Protein AF-A0A6G0WAZ0-F1 (afdb_monomer)

pLDDT: mean 77.28, std 16.57, range [34.53, 91.5]

Solvent-accessible surface area (backbone atoms only — not comparable to full-atom values): 4722 Å² total; per-residue (Å²): 132,84,90,76,74,87,77,74,64,69,79,69,74,58,43,78,70,45,77,46,65,87,75,88,53,60,69,64,52,51,51,54,44,35,74,73,49,39,69,86,34,49,48,81,45,82,51,101,76,34,38,37,37,36,30,64,40,69,64,45,43,50,52,58,72,65,50,73,69,65,94,69,67,127

Organism: Aphis craccivora (NCBI:txid307492)

Structure (mmCIF, N/CA/C/O backbone):
data_AF-A0A6G0WAZ0-F1
#
_entry.id   AF-A0A6G0WAZ0-F1
#
loop_
_atom_site.group_PDB
_atom_site.id
_atom_site.type_symbol
_atom_site.label_atom_id
_atom_site.label_alt_id
_atom_site.label_comp_id
_atom_site.label_asym_id
_atom_site.label_entity_id
_atom_site.label_seq_id
_atom_site.pdbx_PDB_ins_code
_atom_site.Cartn_x
_atom_site.Cartn_y
_atom_site.Cartn_z
_atom_site.occupancy
_atom_site.B_iso_or_equiv
_atom_site.auth_seq_id
_atom_site.auth_comp_id
_atom_site.auth_asym_id
_atom_site.auth_atom_id
_atom_site.pdbx_PDB_model_num
ATOM 1 N N . MET A 1 1 ? 10.747 -18.722 -38.683 1.00 42.22 1 MET A N 1
ATOM 2 C CA . MET A 1 1 ? 11.608 -18.668 -37.483 1.00 42.22 1 MET A CA 1
ATOM 3 C C . MET A 1 1 ? 10.770 -18.045 -36.382 1.00 42.22 1 MET A C 1
ATOM 5 O O . MET A 1 1 ? 9.967 -17.177 -36.689 1.00 42.22 1 MET A O 1
ATOM 9 N N . VAL A 1 2 ? 10.834 -18.640 -35.195 1.00 44.09 2 VAL A N 1
ATOM 10 C CA . VAL A 1 2 ? 9.906 -18.492 -34.063 1.00 44.09 2 VAL A CA 1
ATOM 11 C C . VAL A 1 2 ? 9.698 -17.033 -33.645 1.00 44.09 2 VAL A C 1
ATOM 13 O O . VAL A 1 2 ? 10.643 -16.253 -33.630 1.00 44.09 2 VAL A O 1
ATOM 16 N N . SER A 1 3 ? 8.445 -16.701 -33.322 1.00 54.06 3 SER A N 1
ATOM 17 C CA . SER A 1 3 ? 8.025 -15.461 -32.675 1.00 54.06 3 SER A CA 1
ATOM 18 C C . SER A 1 3 ? 8.748 -15.284 -31.342 1.00 54.06 3 SER A C 1
ATOM 20 O O . SER A 1 3 ? 8.525 -16.062 -30.419 1.00 54.06 3 SER A O 1
ATOM 22 N N . GLU A 1 4 ? 9.569 -14.248 -31.226 1.00 54.91 4 GLU A N 1
ATOM 23 C CA . GLU A 1 4 ? 10.011 -13.734 -29.933 1.00 54.91 4 GLU A CA 1
ATOM 24 C C . GLU A 1 4 ? 9.447 -12.322 -29.781 1.00 54.91 4 GLU A C 1
ATOM 26 O O . GLU A 1 4 ? 10.058 -11.326 -30.162 1.00 54.91 4 GLU A O 1
ATOM 31 N N . ASP A 1 5 ? 8.220 -12.258 -29.263 1.00 55.28 5 ASP A N 1
ATOM 32 C CA . ASP A 1 5 ? 7.735 -11.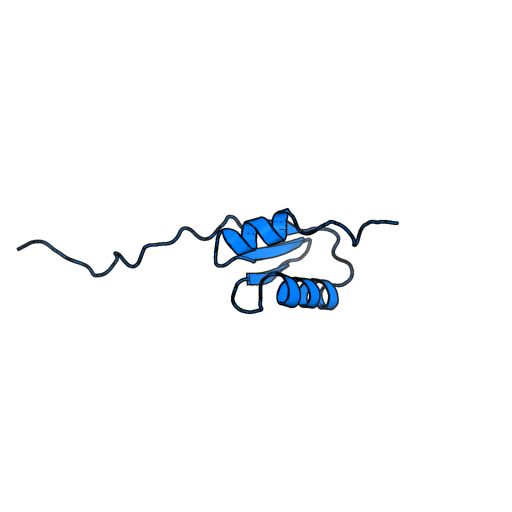072 -28.567 1.00 55.28 5 ASP A CA 1
ATOM 33 C C . ASP A 1 5 ? 8.684 -10.800 -27.387 1.00 55.28 5 ASP A C 1
ATOM 35 O O . ASP A 1 5 ? 8.903 -11.705 -26.574 1.00 55.28 5 ASP A O 1
ATOM 39 N N . PRO A 1 6 ? 9.202 -9.574 -27.195 1.00 51.62 6 PRO A N 1
ATOM 40 C CA . PRO A 1 6 ? 9.931 -9.216 -25.984 1.00 51.62 6 PRO A CA 1
ATOM 41 C C . PRO A 1 6 ? 8.961 -8.995 -24.802 1.00 51.62 6 PRO A C 1
ATOM 43 O O . PRO A 1 6 ? 9.150 -8.097 -23.988 1.00 51.62 6 PRO A O 1
ATOM 46 N N . ASP A 1 7 ? 7.919 -9.824 -24.678 1.00 51.59 7 ASP A N 1
ATOM 47 C CA . ASP A 1 7 ? 6.953 -9.833 -23.567 1.00 51.59 7 ASP A CA 1
ATOM 48 C C . ASP A 1 7 ? 7.424 -10.767 -22.426 1.00 51.59 7 ASP A C 1
ATOM 50 O O . ASP A 1 7 ? 6.648 -11.254 -21.610 1.00 51.59 7 ASP A O 1
ATOM 54 N N . ILE A 1 8 ? 8.735 -11.027 -22.350 1.00 47.53 8 ILE A N 1
ATOM 55 C CA . ILE A 1 8 ? 9.403 -11.684 -21.210 1.00 47.53 8 ILE A CA 1
ATOM 56 C C . ILE A 1 8 ? 10.117 -10.630 -20.344 1.00 47.53 8 ILE A C 1
ATOM 58 O O . ILE A 1 8 ? 11.055 -10.918 -19.604 1.00 47.53 8 ILE A O 1
ATOM 62 N N . ALA A 1 9 ? 9.631 -9.386 -20.342 1.00 50.59 9 ALA A N 1
ATOM 63 C CA . ALA A 1 9 ? 9.665 -8.616 -19.108 1.00 50.59 9 ALA A CA 1
ATOM 64 C C . ALA A 1 9 ? 8.695 -9.323 -18.162 1.00 50.59 9 ALA A C 1
ATOM 66 O O . ALA A 1 9 ? 7.493 -9.071 -18.194 1.00 50.59 9 ALA A O 1
ATOM 67 N N . VAL A 1 10 ? 9.226 -10.299 -17.418 1.00 52.94 10 VAL A N 1
ATOM 68 C CA . VAL A 1 10 ? 8.621 -10.962 -16.263 1.00 52.94 10 VAL A CA 1
ATOM 69 C C . VAL A 1 10 ? 7.476 -10.100 -15.748 1.00 52.94 10 VAL A C 1
ATOM 71 O O . VAL A 1 10 ? 7.721 -9.058 -15.140 1.00 52.94 10 VAL A O 1
ATOM 74 N N . ARG A 1 11 ? 6.221 -10.494 -16.015 1.00 54.12 11 ARG A N 1
ATOM 75 C CA . ARG A 1 11 ? 5.072 -9.961 -15.277 1.00 54.12 11 ARG A CA 1
ATOM 76 C C . ARG A 1 11 ? 5.288 -10.420 -13.849 1.00 54.12 11 ARG A C 1
ATOM 78 O O . ARG A 1 11 ? 4.764 -11.456 -13.440 1.00 54.12 11 ARG A O 1
ATOM 85 N N . ALA A 1 12 ? 6.152 -9.716 -13.127 1.00 61.47 12 ALA A N 1
ATOM 86 C CA . ALA A 1 12 ? 6.365 -9.899 -11.718 1.00 61.47 12 ALA A CA 1
ATOM 87 C C . ALA A 1 12 ? 4.982 -9.658 -11.145 1.00 61.47 12 ALA A C 1
ATOM 89 O O . ALA A 1 12 ? 4.468 -8.541 -11.189 1.00 61.47 12 ALA A O 1
ATOM 90 N N . LYS A 1 13 ? 4.303 -10.753 -10.791 1.00 73.00 13 LYS A N 1
ATOM 91 C CA . LYS A 1 13 ? 2.952 -10.684 -10.259 1.00 73.00 13 LYS A CA 1
ATOM 92 C C . LYS A 1 13 ? 3.074 -9.777 -9.053 1.00 73.00 13 LYS A C 1
ATOM 94 O O . LYS A 1 13 ? 3.767 -10.130 -8.098 1.00 73.00 13 LYS A O 1
ATOM 99 N N . LEU A 1 14 ? 2.482 -8.590 -9.156 1.00 81.69 14 LEU A N 1
ATOM 100 C CA . LEU A 1 14 ? 2.512 -7.648 -8.059 1.00 81.69 14 LEU A CA 1
ATOM 101 C C . LEU A 1 14 ? 1.957 -8.368 -6.825 1.00 81.69 14 LEU A C 1
ATOM 103 O O . LEU A 1 14 ? 1.011 -9.158 -6.958 1.00 81.69 14 LEU A O 1
ATOM 107 N N . PRO A 1 15 ? 2.546 -8.143 -5.642 1.00 87.62 15 PRO A N 1
ATOM 108 C CA . PRO A 1 15 ? 2.022 -8.705 -4.413 1.00 87.62 15 PRO A CA 1
ATOM 109 C C . PRO A 1 15 ? 0.527 -8.400 -4.260 1.00 87.62 15 PRO A C 1
ATOM 111 O O . PRO A 1 15 ? 0.050 -7.380 -4.764 1.00 87.62 15 PRO A O 1
ATOM 114 N N . PRO A 1 16 ? -0.240 -9.257 -3.575 1.00 88.62 16 PRO A N 1
ATOM 115 C CA . PRO A 1 16 ? -1.650 -8.991 -3.334 1.00 88.62 16 PRO A CA 1
ATOM 116 C C . PRO A 1 16 ? -1.849 -7.620 -2.662 1.00 88.62 16 PRO A C 1
ATOM 118 O O . PRO A 1 16 ? -1.083 -7.271 -1.763 1.00 88.62 16 PRO A O 1
ATOM 121 N N . PRO A 1 17 ? -2.869 -6.837 -3.055 1.00 90.19 17 PRO A N 1
ATOM 122 C CA . PRO A 1 17 ? -3.176 -5.594 -2.366 1.00 90.19 17 PRO A CA 1
ATOM 123 C C . PRO A 1 17 ? -3.588 -5.852 -0.913 1.00 90.19 17 PRO A C 1
ATOM 125 O O . PRO A 1 17 ? -4.356 -6.775 -0.632 1.00 90.19 17 PRO A O 1
ATOM 128 N N . ILE A 1 18 ? -3.146 -4.983 -0.008 1.00 89.31 18 ILE A N 1
ATOM 129 C CA . ILE A 1 18 ? -3.541 -4.987 1.402 1.00 89.31 18 ILE A CA 1
ATOM 130 C C . ILE A 1 18 ? -4.625 -3.930 1.604 1.00 89.31 18 ILE A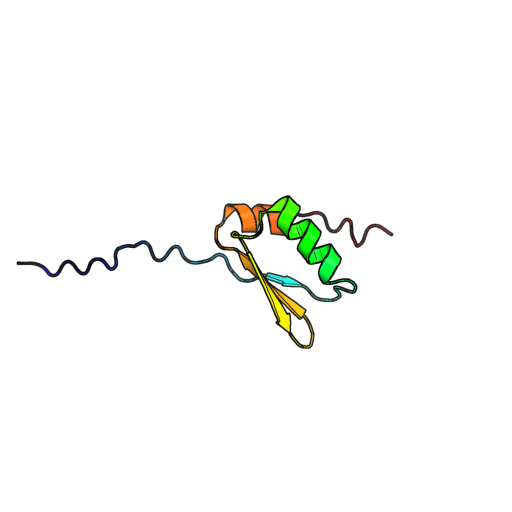 C 1
ATOM 132 O O . ILE A 1 18 ? -4.511 -2.804 1.117 1.00 89.31 18 ILE A O 1
ATOM 136 N N . PHE A 1 19 ? -5.679 -4.289 2.336 1.00 87.56 19 PHE A N 1
ATOM 137 C CA . PHE A 1 19 ? -6.758 -3.376 2.703 1.00 87.56 19 PHE A CA 1
ATOM 138 C C . PHE A 1 19 ? -6.723 -3.119 4.203 1.00 87.56 19 PHE A C 1
ATOM 140 O O . PHE A 1 19 ? -6.861 -4.044 5.004 1.00 87.56 19 PHE A O 1
ATOM 147 N N . MET A 1 20 ? -6.565 -1.855 4.580 1.00 83.81 20 MET A N 1
ATOM 148 C CA . MET A 1 20 ? -6.520 -1.425 5.971 1.00 83.81 20 MET A CA 1
ATOM 149 C C . MET A 1 20 ? -7.748 -0.569 6.285 1.00 83.81 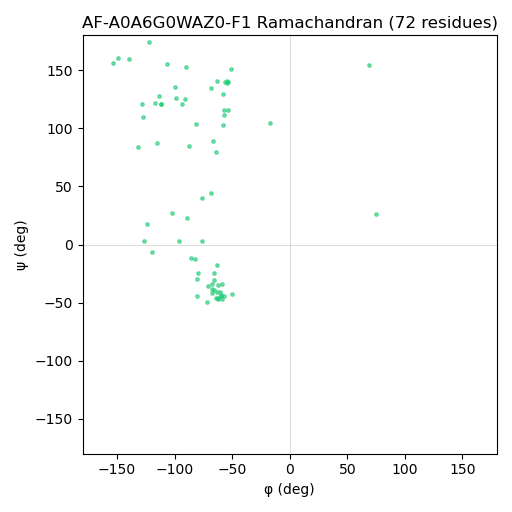20 MET A C 1
ATOM 151 O O . MET A 1 20 ? -8.051 0.382 5.569 1.00 83.81 20 MET A O 1
ATOM 155 N N . LYS A 1 21 ? -8.480 -0.918 7.342 1.00 84.81 21 LYS A N 1
ATOM 156 C CA . LYS A 1 21 ? -9.637 -0.157 7.842 1.00 84.81 21 LYS A CA 1
ATOM 157 C C . LYS A 1 21 ? -9.257 0.568 9.133 1.00 84.81 21 LYS A C 1
ATOM 159 O O . LYS A 1 21 ? -8.360 0.113 9.835 1.00 84.81 21 LYS A O 1
ATOM 164 N N . GLY A 1 22 ? -9.955 1.658 9.453 1.00 77.88 22 GLY A N 1
ATOM 165 C CA . GLY A 1 22 ? -9.768 2.378 10.721 1.00 77.88 22 GLY A CA 1
ATOM 166 C C . GLY A 1 22 ? -8.495 3.228 10.801 1.00 77.88 22 GLY A C 1
ATOM 167 O O . GLY A 1 22 ? -7.976 3.449 11.890 1.00 77.88 22 GLY A O 1
ATOM 168 N N . ILE A 1 23 ? -7.968 3.689 9.661 1.00 77.00 23 ILE A N 1
ATOM 169 C CA . ILE A 1 23 ? -6.842 4.631 9.637 1.00 77.00 23 ILE A CA 1
ATOM 170 C C . ILE A 1 23 ? -7.373 6.041 9.870 1.00 77.00 23 ILE A C 1
ATOM 172 O O . ILE A 1 23 ? -7.933 6.657 8.968 1.00 77.00 23 ILE A O 1
ATOM 176 N N . ASN A 1 24 ? -7.178 6.545 11.088 1.00 74.31 24 ASN A N 1
ATOM 177 C CA . ASN A 1 24 ? -7.647 7.873 11.489 1.00 74.31 24 ASN A CA 1
ATOM 178 C C . ASN A 1 24 ? -6.725 9.005 11.001 1.00 74.31 24 ASN A C 1
ATOM 180 O O . ASN A 1 24 ? -7.177 10.135 10.844 1.00 74.31 24 ASN A O 1
ATOM 184 N N . TYR A 1 25 ? -5.443 8.714 10.743 1.00 81.00 25 TYR A N 1
ATOM 185 C CA . TYR A 1 25 ? -4.459 9.703 10.299 1.00 81.00 25 TYR A CA 1
ATOM 186 C C . TYR A 1 25 ? -3.662 9.206 9.086 1.00 81.00 25 TYR A C 1
ATOM 188 O O . TYR A 1 25 ? -2.567 8.657 9.199 1.00 81.00 25 TYR A O 1
ATOM 196 N N . PHE A 1 26 ? -4.243 9.400 7.899 1.00 80.56 26 PHE A N 1
ATOM 197 C CA . PHE A 1 26 ? -3.662 8.965 6.625 1.00 80.56 26 PHE A CA 1
ATOM 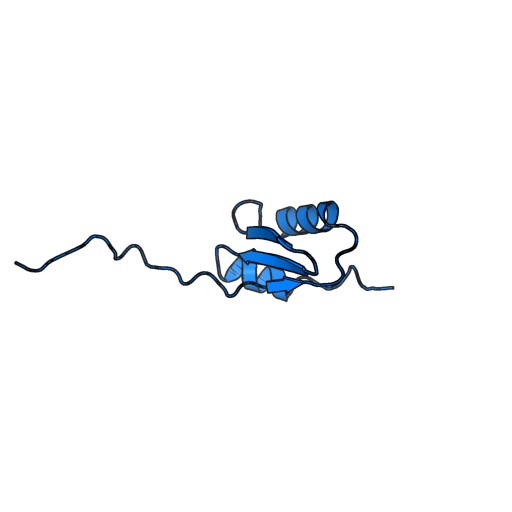198 C C . PHE A 1 26 ? -2.278 9.572 6.310 1.00 80.56 26 PHE A C 1
ATOM 200 O O . PHE A 1 26 ? -1.407 8.808 5.889 1.00 80.56 26 PHE A O 1
ATOM 207 N N . PRO A 1 27 ? -2.020 10.882 6.523 1.00 84.00 27 PRO A N 1
ATOM 208 C CA . PRO A 1 27 ? -0.717 11.470 6.213 1.00 84.00 27 PRO A CA 1
ATOM 209 C C . PRO A 1 27 ? 0.422 10.859 7.033 1.00 84.00 27 PRO A C 1
ATOM 211 O O . PRO A 1 27 ? 1.425 10.458 6.456 1.00 84.00 27 PRO A O 1
ATOM 214 N N . GLY A 1 28 ? 0.250 10.713 8.353 1.00 84.81 28 GLY A N 1
ATOM 215 C CA . GLY A 1 28 ? 1.279 10.115 9.211 1.00 84.81 28 GLY A CA 1
ATOM 216 C C . GLY A 1 28 ? 1.519 8.646 8.897 1.00 84.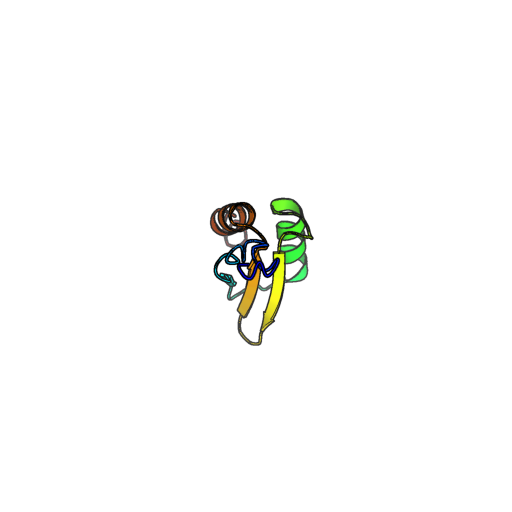81 28 GLY A C 1
ATOM 217 O O . GLY A 1 28 ? 2.666 8.224 8.820 1.00 84.81 28 GLY A O 1
ATOM 218 N N . PHE A 1 29 ? 0.451 7.895 8.609 1.00 84.06 29 PHE A N 1
ATOM 219 C CA . PHE A 1 29 ? 0.584 6.518 8.144 1.00 84.06 29 PHE A CA 1
ATOM 220 C C . PHE A 1 29 ? 1.396 6.433 6.842 1.00 84.06 29 PHE A C 1
ATOM 222 O O . PHE A 1 29 ? 2.294 5.603 6.737 1.00 84.06 29 PHE A O 1
ATOM 229 N N . CYS A 1 30 ? 1.141 7.314 5.868 1.00 86.19 30 CYS A N 1
ATOM 230 C CA . CYS A 1 30 ? 1.931 7.361 4.636 1.00 86.19 30 CYS A CA 1
ATOM 231 C C . CYS A 1 30 ? 3.395 7.723 4.885 1.00 86.19 30 CYS A C 1
ATOM 233 O O . CYS A 1 30 ? 4.261 7.105 4.275 1.00 86.19 30 CYS A O 1
ATOM 235 N N . THR A 1 31 ? 3.685 8.669 5.781 1.00 88.81 31 THR A N 1
ATOM 236 C CA . THR A 1 31 ? 5.068 9.000 6.156 1.00 88.81 31 THR A CA 1
ATOM 237 C C . THR A 1 31 ? 5.790 7.783 6.729 1.00 88.81 31 THR A C 1
ATOM 239 O O . THR A 1 31 ? 6.874 7.453 6.258 1.00 88.81 31 THR A O 1
ATOM 242 N N . SER A 1 32 ? 5.163 7.048 7.655 1.00 87.88 32 SER A N 1
ATOM 243 C CA . SER A 1 32 ? 5.751 5.821 8.209 1.00 87.88 32 SER A CA 1
ATOM 244 C C . SER A 1 32 ? 5.978 4.739 7.151 1.00 87.88 32 SER A C 1
ATOM 246 O O . SER A 1 32 ? 6.958 4.004 7.226 1.00 87.88 32 SER A O 1
ATOM 248 N N . LEU A 1 33 ? 5.100 4.635 6.147 1.00 88.12 33 LEU A N 1
ATOM 249 C CA . LEU A 1 33 ? 5.319 3.723 5.022 1.00 88.12 33 LEU A CA 1
ATOM 250 C C . LEU A 1 33 ? 6.494 4.156 4.143 1.00 88.12 33 LEU A C 1
ATOM 252 O O . LEU A 1 33 ? 7.289 3.309 3.752 1.00 88.12 33 LEU A O 1
ATOM 256 N N . ILE A 1 34 ? 6.632 5.451 3.854 1.00 90.69 34 ILE A N 1
ATOM 257 C CA . ILE A 1 34 ? 7.773 5.974 3.090 1.00 90.69 34 ILE A CA 1
ATOM 258 C C . ILE A 1 34 ? 9.085 5.685 3.828 1.00 90.69 34 ILE A C 1
ATOM 260 O O . ILE A 1 34 ? 10.048 5.270 3.197 1.00 90.69 34 ILE A O 1
ATOM 264 N N . GLU A 1 35 ? 9.119 5.843 5.151 1.00 90.88 35 GLU A N 1
ATOM 265 C CA . GLU A 1 35 ? 10.298 5.516 5.965 1.00 90.88 35 GLU A CA 1
ATOM 266 C C . GLU A 1 35 ? 10.600 4.008 6.005 1.00 90.88 35 GLU A C 1
ATOM 268 O O . GLU A 1 35 ? 11.764 3.620 6.059 1.00 90.88 35 GLU A O 1
ATOM 273 N N . LEU A 1 36 ? 9.570 3.153 5.967 1.00 89.31 36 LEU A N 1
ATOM 274 C CA . LEU A 1 36 ? 9.720 1.697 6.071 1.00 89.31 36 LEU A CA 1
ATOM 275 C C . LEU A 1 36 ? 10.124 1.026 4.753 1.00 89.31 36 LEU A C 1
ATOM 277 O O . LEU A 1 36 ? 10.926 0.094 4.759 1.00 89.31 36 LEU A O 1
ATOM 281 N N . ILE A 1 37 ? 9.487 1.414 3.649 1.00 90.56 37 ILE A N 1
ATOM 282 C CA . ILE A 1 37 ? 9.600 0.718 2.361 1.00 90.56 37 ILE A CA 1
ATOM 283 C C . ILE A 1 37 ? 9.997 1.637 1.208 1.00 90.56 37 ILE A C 1
ATOM 285 O O . ILE A 1 37 ? 10.107 1.135 0.101 1.00 90.56 37 ILE A O 1
ATOM 289 N N . GLU A 1 38 ? 10.260 2.924 1.444 1.00 89.00 38 GLU A N 1
ATOM 290 C CA . GLU A 1 38 ? 10.549 3.947 0.425 1.00 89.00 38 GLU A CA 1
ATOM 291 C C . GLU A 1 38 ? 9.336 4.308 -0.449 1.00 89.00 38 GLU A C 1
ATOM 293 O O . GLU A 1 38 ? 8.392 3.535 -0.633 1.00 89.00 38 GLU A O 1
ATOM 298 N N . VAL A 1 39 ? 9.349 5.526 -0.998 1.00 89.44 39 VAL A N 1
ATOM 299 C CA . VAL A 1 39 ? 8.200 6.106 -1.716 1.00 89.44 39 VAL A CA 1
ATOM 300 C C . VAL A 1 39 ? 7.848 5.360 -3.010 1.00 89.44 39 VAL A C 1
ATOM 302 O O . VAL A 1 39 ? 6.675 5.288 -3.369 1.00 89.44 39 VAL A O 1
ATOM 305 N N . ASP A 1 40 ? 8.831 4.754 -3.677 1.00 89.12 40 ASP A N 1
ATOM 306 C CA . ASP A 1 40 ? 8.640 4.110 -4.983 1.00 89.12 40 ASP A CA 1
ATOM 307 C C . ASP A 1 40 ? 8.145 2.658 -4.884 1.00 89.12 40 ASP A C 1
ATOM 309 O O . ASP A 1 40 ? 7.712 2.068 -5.877 1.00 89.12 40 ASP A O 1
ATOM 313 N N . ASN A 1 41 ? 8.161 2.065 -3.686 1.00 90.56 41 ASN A N 1
ATOM 314 C CA . ASN A 1 41 ? 7.816 0.655 -3.512 1.00 90.56 41 ASN A CA 1
ATOM 315 C C . ASN A 1 41 ? 6.359 0.412 -3.093 1.00 90.56 41 ASN A C 1
ATOM 317 O O . ASN A 1 41 ? 5.969 -0.746 -2.888 1.00 90.56 41 ASN A O 1
ATOM 321 N N . PHE A 1 42 ? 5.528 1.455 -2.985 1.00 90.50 42 PHE A N 1
ATOM 322 C CA . PHE A 1 42 ? 4.097 1.293 -2.732 1.00 90.50 42 PHE A CA 1
ATOM 323 C C . PHE A 1 42 ? 3.215 2.384 -3.336 1.00 90.50 42 PHE A C 1
ATOM 325 O O . PHE A 1 42 ? 3.630 3.496 -3.630 1.00 90.50 42 PHE A O 1
ATOM 332 N N . ILE A 1 43 ? 1.934 2.049 -3.475 1.00 89.19 43 ILE A N 1
ATOM 333 C CA . ILE A 1 43 ? 0.873 2.957 -3.893 1.00 89.19 43 ILE A CA 1
ATOM 334 C C . ILE A 1 43 ? -0.259 2.866 -2.872 1.00 89.19 43 ILE A C 1
ATOM 336 O O . ILE A 1 43 ? -0.855 1.801 -2.686 1.00 89.19 43 ILE A O 1
ATOM 340 N N . CYS A 1 44 ? -0.590 4.001 -2.255 1.00 88.31 44 CYS A N 1
ATOM 341 C CA . CYS A 1 44 ? -1.731 4.156 -1.357 1.00 88.31 44 CYS A CA 1
ATOM 342 C C . CYS A 1 44 ? -2.920 4.782 -2.093 1.00 88.31 44 CYS A C 1
ATOM 344 O O . CYS A 1 44 ? -2.812 5.856 -2.681 1.00 88.31 44 CYS A O 1
ATOM 346 N N . LYS A 1 45 ? -4.079 4.124 -2.035 1.00 87.12 45 LYS A N 1
ATOM 347 C CA . LYS A 1 45 ? -5.351 4.637 -2.557 1.00 87.12 45 LYS A CA 1
ATOM 348 C C . LYS A 1 45 ? -6.407 4.569 -1.466 1.00 87.12 45 LYS A C 1
ATOM 350 O O . LYS A 1 45 ? -6.841 3.481 -1.088 1.00 87.12 45 LYS A O 1
ATOM 355 N N . ALA A 1 46 ? -6.816 5.730 -0.965 1.00 83.75 46 ALA A N 1
ATOM 356 C CA . ALA A 1 46 ? -7.957 5.822 -0.068 1.00 83.75 46 ALA A CA 1
ATOM 357 C C . ALA A 1 46 ? -9.246 5.485 -0.836 1.00 83.75 46 ALA A C 1
ATOM 359 O O . ALA A 1 46 ? -9.458 5.940 -1.960 1.00 83.75 46 ALA A O 1
ATOM 360 N N . THR A 1 47 ? -10.091 4.663 -0.229 1.00 81.50 47 THR A N 1
ATOM 361 C CA . THR A 1 47 ? -11.458 4.368 -0.677 1.00 81.50 47 THR A CA 1
ATOM 362 C C . THR A 1 47 ? -12.429 4.732 0.448 1.00 81.50 47 THR A C 1
ATOM 364 O O . THR A 1 47 ? -11.977 5.083 1.535 1.00 81.50 47 THR A O 1
ATOM 367 N N . ALA A 1 48 ? -13.741 4.647 0.203 1.00 78.81 48 ALA A N 1
ATOM 368 C CA . ALA A 1 48 ? -14.767 5.082 1.159 1.00 78.81 48 ALA A CA 1
ATOM 369 C C . ALA A 1 48 ? -14.577 4.511 2.580 1.00 78.81 48 ALA A C 1
ATOM 371 O O . ALA A 1 48 ? -14.651 5.262 3.546 1.00 78.81 48 ALA A O 1
ATOM 372 N N . ASP A 1 49 ? -14.241 3.221 2.696 1.00 80.50 49 ASP A N 1
ATOM 373 C CA . ASP A 1 49 ? -14.186 2.526 3.993 1.00 80.50 49 ASP A CA 1
ATOM 374 C C . ASP A 1 49 ? -12.805 1.955 4.337 1.00 80.50 49 ASP A C 1
ATOM 376 O O . ASP A 1 49 ? -12.605 1.373 5.409 1.00 80.50 49 ASP A O 1
ATOM 380 N N . CYS A 1 50 ? -11.850 2.027 3.409 1.00 84.12 50 CYS A N 1
ATOM 381 C CA . CYS A 1 50 ? -10.541 1.414 3.594 1.00 84.12 50 CYS A CA 1
ATOM 382 C C . CYS A 1 50 ? -9.440 2.101 2.796 1.00 84.12 50 CYS A C 1
ATOM 384 O O . CYS A 1 50 ? -9.670 2.716 1.755 1.00 84.12 50 CYS A O 1
ATOM 386 N N . LEU A 1 51 ? -8.212 1.938 3.267 1.00 86.50 51 LEU A N 1
ATOM 387 C CA . LEU A 1 51 ? -7.014 2.277 2.535 1.00 86.50 51 LEU A CA 1
ATOM 388 C C . LEU A 1 51 ? -6.506 1.037 1.804 1.00 86.50 51 LEU A C 1
ATOM 390 O O . LEU A 1 51 ? -6.209 0.017 2.429 1.00 86.50 51 LEU A O 1
ATOM 394 N N . LYS A 1 52 ? -6.404 1.131 0.480 1.00 89.81 52 LYS A N 1
ATOM 395 C CA . LYS A 1 52 ? -5.782 0.108 -0.354 1.00 89.81 52 LYS A CA 1
ATOM 396 C C . LYS A 1 52 ? -4.302 0.430 -0.521 1.00 89.81 52 LYS A C 1
ATOM 398 O O . LYS A 1 52 ? -3.965 1.508 -1.007 1.00 89.81 52 LYS A O 1
ATOM 403 N N . ILE A 1 53 ? -3.448 -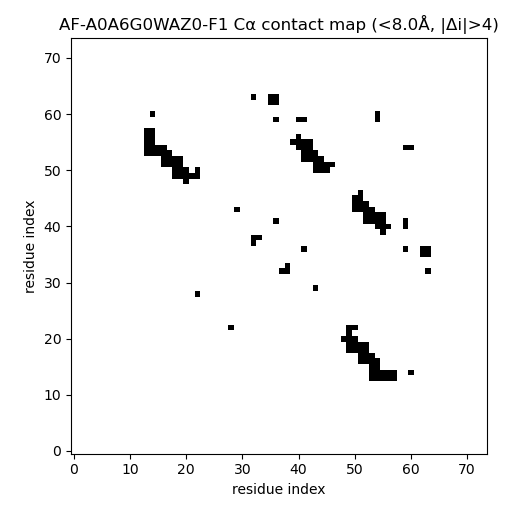0.527 -0.186 1.00 90.38 53 ILE A N 1
ATOM 404 C CA . ILE A 1 53 ? -1.998 -0.434 -0.336 1.00 90.38 53 ILE A CA 1
ATOM 405 C C . ILE A 1 53 ? -1.562 -1.515 -1.321 1.00 90.38 53 ILE A C 1
ATOM 407 O O . ILE A 1 53 ? -1.838 -2.698 -1.124 1.00 90.38 53 ILE A O 1
ATOM 411 N N . GLN A 1 54 ? -0.912 -1.107 -2.402 1.00 91.44 54 GLN A N 1
ATOM 412 C CA . GLN A 1 54 ? -0.305 -2.002 -3.380 1.00 91.44 54 GLN A CA 1
ATOM 413 C C . GLN A 1 54 ? 1.206 -1.841 -3.284 1.00 91.44 54 GLN A C 1
ATOM 415 O O . GLN A 1 54 ? 1.693 -0.737 -3.494 1.00 91.44 54 GLN A O 1
ATOM 420 N N . THR A 1 55 ? 1.947 -2.908 -2.997 1.00 91.50 55 THR A N 1
ATOM 421 C CA . THR A 1 55 ? 3.414 -2.859 -3.022 1.00 91.50 55 THR A CA 1
ATOM 422 C C . THR A 1 55 ? 3.944 -3.229 -4.404 1.00 91.50 55 THR A C 1
ATOM 424 O O . THR A 1 55 ? 3.286 -3.957 -5.157 1.00 91.50 55 THR A O 1
ATOM 427 N N . ALA A 1 56 ? 5.118 -2.707 -4.750 1.00 89.38 56 ALA A N 1
ATOM 428 C CA . ALA A 1 56 ? 5.793 -2.976 -6.017 1.00 89.38 56 ALA A CA 1
ATOM 429 C C . ALA A 1 56 ? 6.535 -4.321 -6.000 1.00 89.38 56 ALA A C 1
ATOM 431 O O . ALA A 1 56 ? 6.659 -4.976 -7.033 1.00 89.38 56 ALA A O 1
ATOM 432 N N . ASN A 1 57 ? 7.000 -4.757 -4.824 1.00 89.12 57 ASN A N 1
ATOM 433 C CA . ASN A 1 57 ? 7.818 -5.955 -4.680 1.00 89.12 57 ASN A CA 1
ATOM 434 C C . ASN A 1 57 ? 7.435 -6.793 -3.430 1.00 89.12 57 ASN A C 1
ATOM 436 O O . ASN A 1 57 ? 6.789 -6.289 -2.499 1.00 89.12 57 ASN A O 1
ATOM 440 N N . PRO A 1 58 ? 7.798 -8.093 -3.399 1.00 88.44 58 PRO A N 1
ATOM 441 C CA . PRO A 1 58 ? 7.477 -8.981 -2.280 1.00 88.44 58 PRO A CA 1
ATOM 442 C C . PRO A 1 58 ? 8.166 -8.627 -0.954 1.00 88.44 58 PRO A C 1
ATOM 444 O O . PRO A 1 58 ? 7.664 -9.010 0.101 1.00 88.44 58 PRO A O 1
ATOM 447 N N . GLU A 1 59 ? 9.303 -7.934 -0.982 1.00 90.25 59 GLU A N 1
ATOM 448 C CA . GLU A 1 59 ? 10.041 -7.538 0.221 1.00 90.25 59 GLU A CA 1
AT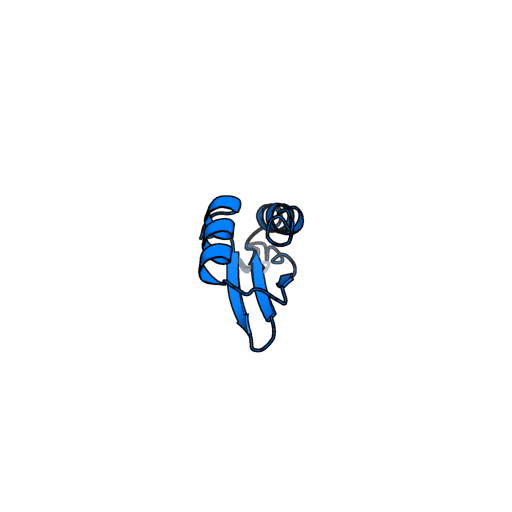OM 449 C C . GLU A 1 59 ? 9.297 -6.434 0.975 1.00 90.25 59 GLU A C 1
ATOM 451 O O . GLU A 1 59 ? 8.962 -6.610 2.146 1.00 90.25 59 GLU A O 1
ATOM 456 N N . SER A 1 60 ? 8.887 -5.378 0.273 1.00 90.81 60 SER A N 1
ATOM 457 C CA . SER A 1 60 ? 8.033 -4.318 0.804 1.00 90.81 60 SER A CA 1
ATOM 458 C C . SER A 1 60 ? 6.692 -4.859 1.301 1.00 90.81 60 SER A C 1
ATOM 460 O O . SER A 1 60 ? 6.176 -4.388 2.309 1.00 90.81 60 SER A O 1
ATOM 462 N N . TYR A 1 61 ? 6.139 -5.893 0.651 1.00 91.12 61 TYR A N 1
ATOM 463 C CA . TYR A 1 61 ? 4.943 -6.581 1.156 1.00 91.12 61 TYR A CA 1
ATOM 464 C C . TYR A 1 61 ? 5.192 -7.232 2.523 1.00 91.12 61 TYR A C 1
ATOM 466 O O . TYR A 1 61 ? 4.383 -7.081 3.435 1.00 91.12 61 TYR A O 1
ATOM 474 N N . ARG A 1 62 ? 6.315 -7.946 2.687 1.00 90.25 62 ARG A N 1
ATOM 475 C CA . ARG A 1 62 ? 6.677 -8.578 3.966 1.00 90.25 62 ARG A CA 1
ATOM 476 C C . ARG A 1 62 ? 6.912 -7.528 5.045 1.00 90.25 62 ARG A C 1
ATOM 478 O O . ARG A 1 62 ? 6.356 -7.673 6.128 1.00 90.25 62 ARG A O 1
ATOM 485 N N . LEU A 1 63 ? 7.664 -6.470 4.738 1.00 90.25 63 LEU A N 1
ATOM 486 C CA . LEU A 1 63 ? 7.897 -5.355 5.658 1.00 90.25 63 LEU A CA 1
ATOM 487 C C . LEU A 1 63 ? 6.576 -4.723 6.105 1.00 90.25 63 LEU A C 1
ATOM 489 O O . LEU A 1 63 ? 6.374 -4.528 7.296 1.00 90.25 63 LEU A O 1
ATOM 493 N N . LEU A 1 64 ? 5.637 -4.504 5.181 1.00 87.88 64 LEU A N 1
ATOM 494 C CA . LEU A 1 64 ? 4.319 -3.949 5.485 1.00 87.88 64 LEU A CA 1
ATOM 495 C C . LEU A 1 64 ? 3.432 -4.885 6.326 1.00 87.88 64 LEU A C 1
ATOM 497 O O . LEU A 1 64 ? 2.713 -4.417 7.202 1.00 87.88 64 LEU A O 1
ATOM 501 N N . ILE A 1 65 ? 3.463 -6.199 6.087 1.00 86.50 65 ILE A N 1
ATOM 502 C CA . ILE A 1 65 ? 2.713 -7.179 6.898 1.00 86.50 65 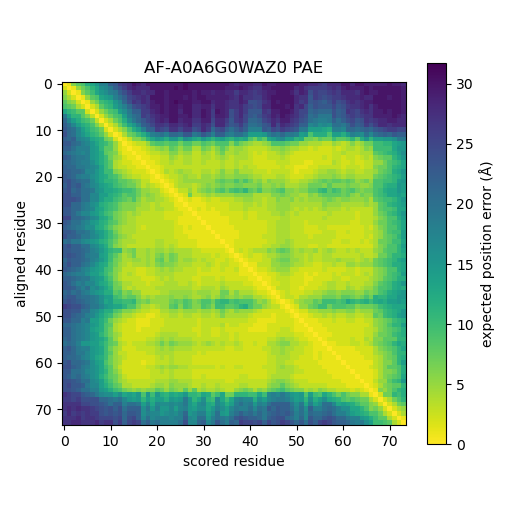ILE A CA 1
ATOM 503 C C . ILE A 1 65 ? 3.317 -7.332 8.299 1.00 86.50 65 ILE A C 1
ATOM 505 O O . ILE A 1 65 ? 2.582 -7.535 9.266 1.00 86.50 65 ILE A O 1
ATOM 509 N N . HIS A 1 66 ? 4.644 -7.246 8.408 1.00 85.38 66 HIS A N 1
ATOM 510 C CA . HIS A 1 66 ? 5.358 -7.286 9.682 1.00 85.38 66 HIS A CA 1
ATOM 511 C C . HIS A 1 66 ? 5.393 -5.936 10.395 1.00 85.38 66 HIS A C 1
ATOM 513 O O . HIS A 1 66 ? 5.741 -5.911 11.575 1.00 85.38 66 HIS A O 1
ATOM 519 N N . TYR A 1 67 ? 5.019 -4.848 9.712 1.00 82.44 67 TYR A N 1
ATOM 520 C CA . TYR A 1 67 ? 4.925 -3.525 10.304 1.00 82.44 67 TYR A CA 1
ATOM 521 C C . TYR A 1 67 ? 4.025 -3.613 11.540 1.00 82.44 67 TYR A C 1
ATOM 523 O O . TYR A 1 67 ? 2.843 -3.971 11.422 1.00 82.44 67 TYR A O 1
ATOM 531 N N . PRO A 1 68 ? 4.574 -3.354 12.738 1.00 64.50 68 PRO A N 1
ATOM 532 C CA . PRO A 1 68 ? 3.821 -3.472 13.966 1.00 64.50 68 PRO A CA 1
ATOM 533 C C . PRO A 1 68 ? 2.571 -2.600 13.895 1.00 64.50 68 PRO A C 1
ATOM 535 O O . PRO A 1 68 ? 2.615 -1.445 13.470 1.00 64.50 68 PRO A O 1
ATOM 538 N N . LYS A 1 69 ? 1.448 -3.106 14.413 1.00 61.06 69 LYS A N 1
ATOM 539 C CA . LYS A 1 69 ? 0.297 -2.265 14.774 1.00 61.06 69 LYS A CA 1
ATOM 540 C C . LYS A 1 69 ? 0.644 -1.374 15.979 1.00 61.06 69 LYS A C 1
ATOM 542 O O . LYS A 1 69 ? -0.159 -1.265 16.899 1.00 61.06 69 LYS A O 1
ATOM 547 N N . GLU A 1 70 ? 1.819 -0.754 16.014 1.00 49.91 70 GLU A N 1
ATOM 548 C CA . GLU A 1 70 ? 2.229 0.151 17.093 1.00 49.91 70 GLU A CA 1
ATOM 549 C C . GLU A 1 70 ? 1.321 1.385 17.175 1.00 49.91 70 GLU A C 1
ATOM 551 O O . GLU A 1 70 ? 1.159 1.961 18.239 1.00 49.91 70 GLU A O 1
ATOM 556 N N . HIS A 1 71 ? 0.562 1.677 16.117 1.00 51.47 71 HIS A N 1
ATOM 557 C CA . HIS A 1 71 ? -0.540 2.641 16.151 1.00 51.47 71 HIS A CA 1
ATOM 558 C C . HIS A 1 71 ? -1.837 2.127 16.828 1.00 51.47 71 HIS A C 1
ATOM 560 O O . HIS A 1 71 ? -2.840 2.832 16.833 1.00 51.47 71 HIS A O 1
ATOM 566 N N . ASN A 1 72 ? -1.851 0.906 17.383 1.00 45.78 72 ASN A N 1
ATOM 567 C CA . ASN A 1 72 ? -2.916 0.365 18.249 1.00 45.78 72 ASN A CA 1
ATOM 568 C C . ASN A 1 72 ? -2.377 -0.099 19.621 1.00 45.78 72 ASN A C 1
ATOM 570 O O . ASN A 1 72 ? -3.042 -0.869 20.319 1.00 45.78 72 ASN A O 1
ATOM 574 N N . ALA A 1 73 ? -1.178 0.330 20.024 1.00 35.38 73 ALA A N 1
ATOM 575 C CA . ALA A 1 73 ? -0.702 0.138 21.389 1.00 35.38 73 ALA A CA 1
ATOM 576 C C . ALA A 1 73 ? -1.174 1.315 22.264 1.00 35.38 73 ALA A C 1
ATOM 578 O O . ALA A 1 73 ? -0.437 2.270 22.448 1.00 35.38 73 ALA A O 1
ATOM 579 N N . LYS A 1 74 ? -2.414 1.175 22.760 1.00 34.53 74 LYS A N 1
ATOM 580 C CA . LYS A 1 74 ? -3.095 1.906 23.853 1.00 34.53 74 LYS A CA 1
ATOM 581 C C . LYS A 1 74 ? -3.096 3.437 23.858 1.00 34.53 74 LYS A C 1
ATOM 583 O O . LYS A 1 74 ? -2.055 4.047 24.162 1.00 34.53 74 LYS A O 1
#

Secondary structure (DSSP, 8-state):
-----S--S----PPPPEEE---S-HHHHHHHHHHHH-GGGEEEEE-SS-E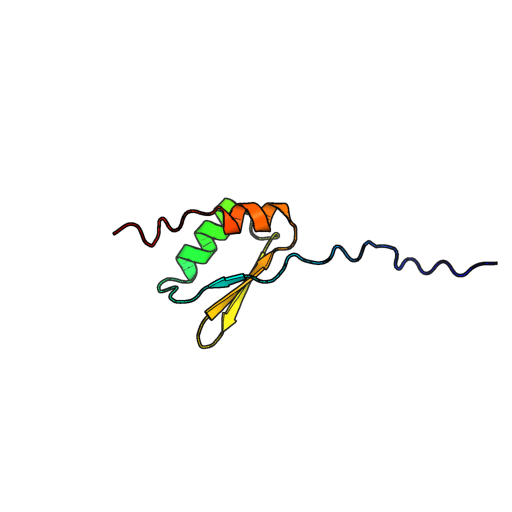EEEESSHHHHHHHHHS--GGG--

Nearest PDB structures (foldseek):
  7cpv-assembly1_SK  TM=4.556E-01  e=7.344E-01  Mus musculus
  5tgm-assembly1_C0  TM=5.053E-01  e=9.544E-01  Saccharomyces cerevisiae
  5fci-assembly1_C0  TM=4.818E-01  e=1.019E+00  Saccharomyces cerevisiae S288C
  7bof-assembly1_H  TM=4.476E-01  e=1.240E+00  Escherichia coli K-12
  1g11-assembly1_A  TM=6.088E-01  e=5.242E+00  Ectopseudomonas mendocina

Radius of gyration: 16.04 Å; Cα contacts (8 Å, |Δi|>4): 72; chains: 1; bounding box: 26×30×61 Å

Mean predicted aligned error: 9.96 Å

Foldseek 3Di:
DDDDDVPPPPVQPFPDKDKAFDDPDVVVVVVVLCVQPNPVQWDWDDDPGTIIITGRDVVSVVSVVPVDVPVPPD

Sequence (74 aa):
MVSEDPDIAVRAKLPPPIFMKGINYFPGFCTSLIELIEVDNFICKATADCLKIQTANPESYRLLIHYPKEHNAK